Protein AF-A0A843CF23-F1 (afdb_monomer)

Secondary structure (DSSP, 8-state):
----------EEETTEEE---HHHIIIIIHHHHHHHHTSTT--S--S----------

Foldseek 3Di:
DPLPDQFDDWDADPNRTDDADPVNSNPVRSVVCVVVCPDPPDDPPDPDDDDDDDDDD

Structure (mmCIF, N/CA/C/O backbone):
data_AF-A0A843CF23-F1
#
_entry.id   AF-A0A843CF23-F1
#
loop_
_atom_site.group_PDB
_atom_site.id
_atom_site.type_symbol
_atom_site.label_atom_id
_atom_site.label_alt_id
_atom_site.label_comp_id
_atom_site.label_asym_id
_atom_site.label_entity_id
_atom_site.label_seq_id
_atom_site.pdbx_PDB_ins_code
_atom_site.Cartn_x
_atom_site.Cartn_y
_atom_site.Cartn_z
_atom_site.occupancy
_atom_site.B_iso_or_equiv
_atom_site.auth_seq_id
_atom_site.auth_comp_id
_atom_site.auth_asym_id
_atom_site.auth_atom_id
_atom_site.pdbx_PDB_model_num
ATOM 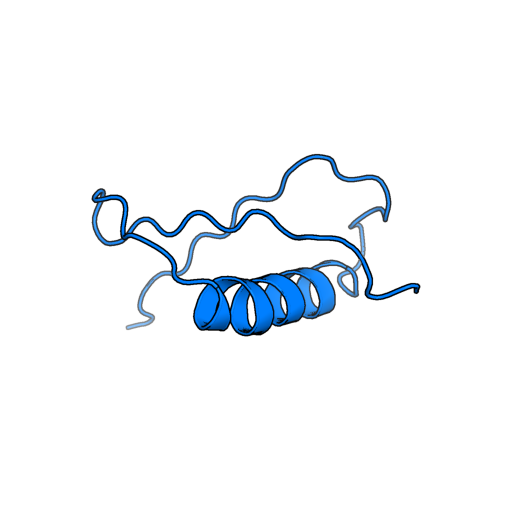1 N N . MET A 1 1 ? 17.492 -6.963 4.297 1.00 51.44 1 MET A N 1
ATOM 2 C CA . MET A 1 1 ? 16.424 -6.746 3.304 1.00 51.44 1 MET A CA 1
ATOM 3 C C . MET A 1 1 ? 16.869 -5.621 2.379 1.00 51.44 1 MET A C 1
ATOM 5 O O . MET A 1 1 ? 17.125 -4.527 2.871 1.00 51.44 1 MET A O 1
ATOM 9 N N . LYS A 1 2 ? 17.101 -5.887 1.089 1.00 44.19 2 LYS A N 1
ATOM 10 C CA . LYS A 1 2 ? 17.408 -4.812 0.132 1.00 44.19 2 LYS A CA 1
ATOM 11 C C . LYS A 1 2 ? 16.089 -4.101 -0.182 1.00 44.19 2 LYS A C 1
ATOM 13 O O . LYS A 1 2 ? 15.244 -4.677 -0.846 1.00 44.19 2 LYS A O 1
ATOM 18 N N . MET A 1 3 ? 15.897 -2.891 0.340 1.00 52.53 3 MET A N 1
ATOM 19 C CA . MET A 1 3 ? 14.696 -2.061 0.131 1.00 52.53 3 MET A CA 1
ATOM 20 C C . MET A 1 3 ? 14.707 -1.372 -1.247 1.00 52.53 3 MET A C 1
ATOM 22 O O . MET A 1 3 ? 14.477 -0.169 -1.341 1.00 52.53 3 MET A O 1
ATOM 26 N N . ASP A 1 4 ? 15.032 -2.123 -2.299 1.00 56.44 4 ASP A N 1
ATOM 27 C CA . ASP A 1 4 ? 15.149 -1.618 -3.678 1.00 56.44 4 ASP A CA 1
ATOM 28 C C . ASP A 1 4 ? 14.111 -2.255 -4.617 1.00 56.44 4 ASP A C 1
ATOM 30 O O . ASP A 1 4 ? 14.228 -2.199 -5.837 1.00 56.44 4 ASP A O 1
ATOM 34 N N . GLU A 1 5 ? 13.082 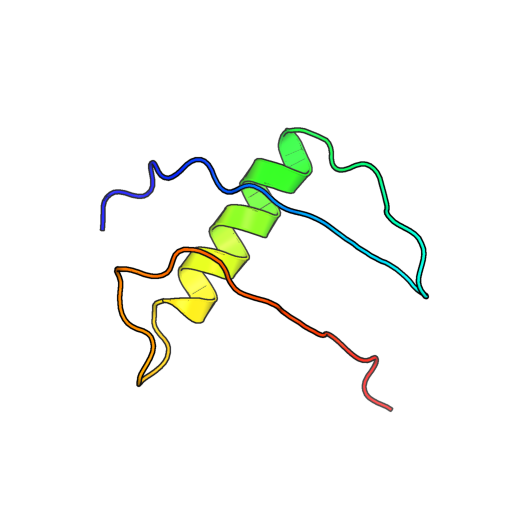-2.891 -4.051 1.00 61.75 5 GLU A N 1
ATOM 35 C CA . GLU A 1 5 ? 11.946 -3.369 -4.832 1.00 61.75 5 GLU A CA 1
ATOM 36 C C . GLU A 1 5 ? 11.101 -2.172 -5.275 1.00 61.75 5 GLU A C 1
ATOM 38 O O . GLU A 1 5 ? 10.556 -1.422 -4.460 1.00 61.75 5 GLU A O 1
ATOM 43 N N . ASN A 1 6 ? 11.016 -1.984 -6.592 1.00 74.06 6 ASN A N 1
ATOM 44 C CA . ASN A 1 6 ? 10.028 -1.103 -7.198 1.00 74.06 6 ASN A CA 1
ATOM 45 C C . ASN A 1 6 ? 8.649 -1.727 -6.969 1.00 74.06 6 ASN A C 1
ATOM 47 O O . ASN A 1 6 ? 8.296 -2.712 -7.610 1.00 74.06 6 ASN A O 1
ATOM 51 N N . VAL A 1 7 ? 7.901 -1.164 -6.023 1.00 82.56 7 VAL A N 1
ATOM 52 C CA . VAL A 1 7 ? 6.539 -1.596 -5.698 1.00 82.56 7 VAL A CA 1
ATOM 53 C C . VAL A 1 7 ? 5.573 -0.963 -6.688 1.00 82.56 7 VAL A C 1
ATOM 55 O O . VAL A 1 7 ? 5.584 0.260 -6.864 1.00 82.56 7 VAL A O 1
ATOM 58 N N . ASP A 1 8 ? 4.725 -1.785 -7.303 1.00 89.94 8 ASP A N 1
ATOM 59 C CA . ASP A 1 8 ? 3.577 -1.297 -8.057 1.00 89.94 8 ASP A CA 1
ATOM 60 C C . ASP A 1 8 ? 2.361 -1.140 -7.128 1.00 89.94 8 ASP A C 1
ATOM 62 O O . ASP A 1 8 ? 1.899 -2.115 -6.540 1.00 89.94 8 ASP A O 1
ATOM 66 N N . LEU A 1 9 ? 1.894 0.092 -6.912 1.00 91.62 9 LEU A N 1
ATOM 67 C CA . LEU A 1 9 ? 0.828 0.430 -5.979 1.00 91.62 9 LEU A CA 1
ATOM 68 C C . LEU A 1 9 ? -0.424 0.850 -6.742 1.00 91.62 9 LEU A C 1
ATOM 70 O O . LEU A 1 9 ? -0.497 1.939 -7.304 1.00 91.62 9 LEU A O 1
ATOM 74 N N . LYS A 1 10 ? -1.458 0.022 -6.633 1.00 93.94 10 LYS A N 1
ATOM 75 C CA . LYS A 1 10 ? -2.815 0.360 -7.048 1.00 93.94 10 LYS A CA 1
ATOM 76 C C . LYS A 1 10 ? -3.639 0.817 -5.845 1.00 93.94 10 LYS A C 1
ATOM 78 O O . LYS A 1 10 ? -3.695 0.118 -4.833 1.00 93.94 10 LYS A O 1
ATOM 83 N N . ILE A 1 11 ? -4.315 1.962 -5.956 1.00 93.38 11 ILE A N 1
ATOM 84 C CA . ILE A 1 11 ? -5.261 2.448 -4.941 1.00 93.38 11 ILE A CA 1
ATOM 85 C C . ILE A 1 11 ? -6.665 2.491 -5.539 1.00 93.38 11 ILE A C 1
ATOM 87 O O . ILE A 1 11 ? -6.895 3.112 -6.572 1.00 93.38 11 ILE A O 1
ATOM 91 N N . VAL A 1 12 ? -7.612 1.855 -4.848 1.00 95.12 12 VAL A N 1
ATOM 92 C CA . VAL A 1 12 ? -9.039 1.901 -5.178 1.00 95.12 12 VAL A CA 1
ATOM 93 C C . VAL A 1 12 ? -9.791 2.488 -3.988 1.00 95.12 12 VAL A C 1
ATOM 95 O O . VAL A 1 12 ? -9.715 1.951 -2.880 1.00 95.12 12 VAL A O 1
ATOM 98 N N . VAL A 1 13 ? -10.513 3.587 -4.203 1.00 94.62 13 VAL A N 1
ATOM 99 C CA . VAL A 1 13 ? -11.330 4.260 -3.183 1.00 94.62 13 VAL A CA 1
ATOM 100 C C . VAL A 1 13 ? -12.786 4.177 -3.609 1.00 94.62 13 VAL A C 1
ATOM 102 O O . VAL A 1 13 ? -13.134 4.598 -4.702 1.00 94.62 13 VAL A O 1
ATOM 105 N N . ASP A 1 14 ? -13.631 3.590 -2.760 1.00 94.44 14 ASP A N 1
ATOM 106 C CA . ASP A 1 14 ? -15.072 3.433 -3.012 1.00 94.44 14 ASP A CA 1
ATOM 107 C C . ASP A 1 14 ? -15.413 2.773 -4.372 1.00 94.44 14 ASP A C 1
ATOM 109 O O . ASP A 1 14 ? -16.472 2.999 -4.948 1.00 94.44 14 ASP A O 1
ATOM 113 N N . GLY A 1 15 ? -14.524 1.898 -4.861 1.0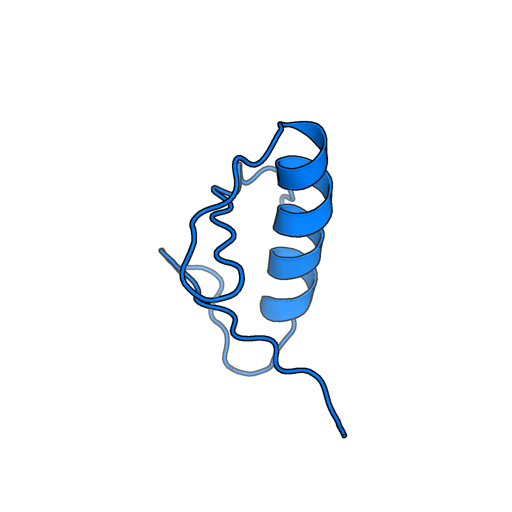0 95.12 15 GLY A N 1
ATOM 114 C CA . GLY A 1 15 ? -14.670 1.178 -6.132 1.00 95.12 15 GLY A CA 1
ATOM 115 C C . GLY A 1 15 ? -14.039 1.874 -7.342 1.00 95.12 15 GLY A C 1
ATOM 116 O O . GLY A 1 15 ? -14.002 1.277 -8.416 1.00 95.12 15 GLY A O 1
ATOM 117 N N . GLU A 1 16 ? -13.501 3.081 -7.173 1.00 96.12 16 GLU A N 1
ATOM 118 C CA . GLU A 1 16 ? -12.849 3.850 -8.234 1.00 96.12 16 GLU A CA 1
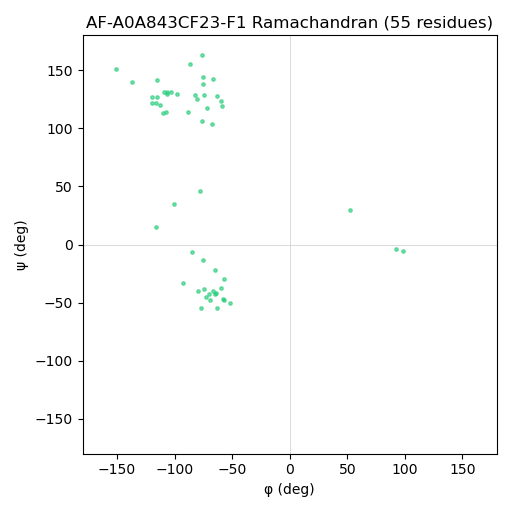ATOM 119 C C . GLU A 1 16 ? -11.325 3.798 -8.098 1.00 96.12 16 GLU A C 1
ATOM 121 O O . GLU A 1 16 ? -10.770 4.004 -7.017 1.00 96.12 16 GLU A O 1
ATOM 126 N N . GLU A 1 17 ? -10.637 3.502 -9.202 1.00 95.31 17 GLU A N 1
ATOM 127 C CA . GLU A 1 17 ? -9.176 3.521 -9.254 1.00 95.31 17 GLU A CA 1
ATOM 128 C C . GLU A 1 17 ? -8.668 4.965 -9.269 1.00 95.31 17 GLU A C 1
ATOM 130 O O . GLU A 1 17 ? -9.116 5.789 -10.067 1.00 95.31 17 GLU A O 1
ATOM 135 N N . VAL A 1 18 ? -7.736 5.266 -8.367 1.00 94.94 18 VAL A N 1
ATOM 136 C CA . VAL A 1 18 ? -7.156 6.600 -8.203 1.00 94.94 18 VAL A CA 1
ATOM 137 C C . VAL A 1 18 ? -5.739 6.589 -8.753 1.00 94.94 18 VAL A C 1
ATOM 139 O O . VAL A 1 18 ? -4.945 5.726 -8.386 1.00 94.94 18 VAL A O 1
ATOM 142 N N . ASP A 1 19 ? -5.415 7.572 -9.592 1.00 93.00 19 ASP A N 1
ATOM 143 C CA . ASP A 1 19 ? -4.069 7.716 -10.144 1.00 93.00 19 ASP A CA 1
ATOM 144 C C . ASP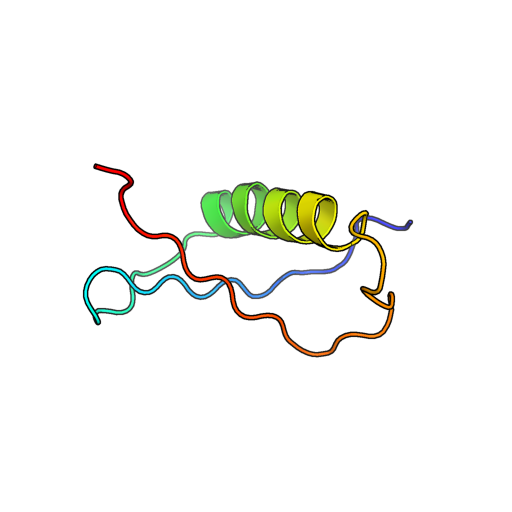 A 1 19 ? -3.043 7.981 -9.031 1.00 93.00 19 ASP A C 1
ATOM 146 O O . ASP A 1 19 ? -3.204 8.880 -8.193 1.00 93.00 19 ASP A O 1
ATOM 150 N N . VAL A 1 20 ? -1.983 7.176 -9.014 1.00 91.12 20 VAL A N 1
ATOM 151 C CA . VAL A 1 20 ? -0.947 7.206 -7.983 1.00 91.12 20 VAL A CA 1
ATOM 152 C C . VAL A 1 20 ? 0.308 7.819 -8.578 1.00 91.12 20 VAL A C 1
ATOM 154 O O . VAL A 1 20 ? 0.962 7.258 -9.451 1.00 91.12 20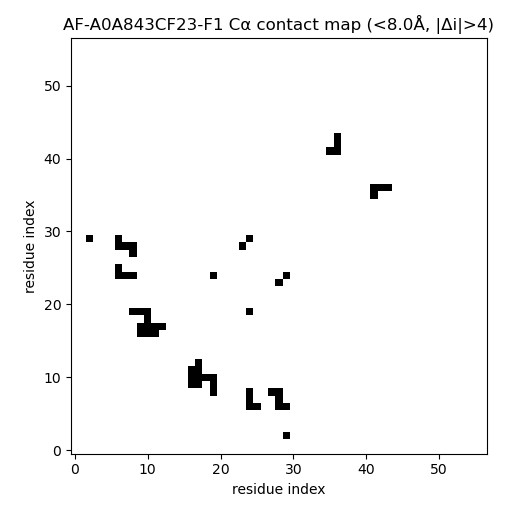 VAL A O 1
ATOM 157 N N . ASN A 1 21 ? 0.693 8.990 -8.074 1.00 91.25 21 ASN A N 1
ATOM 158 C CA . ASN A 1 21 ? 1.931 9.618 -8.518 1.00 91.25 21 ASN A CA 1
ATOM 159 C C . ASN A 1 21 ? 3.174 8.943 -7.903 1.00 91.25 21 ASN A C 1
ATOM 161 O O . ASN A 1 21 ? 3.114 8.281 -6.864 1.00 91.25 21 ASN A O 1
ATOM 165 N N . ALA A 1 22 ? 4.341 9.203 -8.499 1.00 88.19 22 ALA A N 1
ATOM 166 C CA . ALA A 1 22 ? 5.613 8.612 -8.078 1.00 88.19 22 ALA A CA 1
ATOM 167 C C . ALA A 1 22 ? 5.983 8.885 -6.607 1.00 88.19 22 ALA A C 1
ATOM 169 O O . ALA A 1 22 ? 6.666 8.077 -5.979 1.00 88.19 22 ALA A O 1
ATOM 170 N N . PHE A 1 23 ? 5.555 10.012 -6.033 1.00 89.00 23 PHE A N 1
ATOM 171 C CA . PHE A 1 23 ? 5.797 10.299 -4.619 1.00 89.00 23 PHE A CA 1
ATOM 172 C C . PHE A 1 23 ? 4.978 9.366 -3.717 1.00 89.00 23 PHE A C 1
ATOM 174 O O . PHE A 1 23 ? 5.528 8.753 -2.800 1.00 89.00 23 PHE A O 1
ATOM 181 N N . VAL A 1 24 ? 3.684 9.207 -4.010 1.00 89.88 24 VAL A N 1
ATOM 182 C CA . VAL A 1 24 ? 2.777 8.325 -3.262 1.00 89.88 24 VAL A CA 1
ATOM 183 C C . VAL A 1 24 ? 3.190 6.861 -3.416 1.00 89.88 24 VAL A C 1
ATOM 185 O O . VAL A 1 24 ? 3.270 6.158 -2.408 1.00 89.88 24 VAL A O 1
ATOM 188 N N . GLN A 1 25 ? 3.552 6.434 -4.630 1.00 88.19 25 GLN A N 1
ATOM 189 C CA . GLN A 1 25 ? 4.082 5.097 -4.920 1.00 88.19 25 GLN A CA 1
ATOM 190 C C . GLN A 1 25 ? 5.253 4.743 -3.994 1.00 88.19 25 GLN A C 1
ATOM 192 O O . GLN A 1 25 ? 5.272 3.699 -3.342 1.00 88.19 25 GLN A O 1
ATOM 197 N N . ASN A 1 26 ? 6.219 5.661 -3.899 1.00 87.38 26 ASN A N 1
ATOM 198 C CA . ASN A 1 26 ? 7.439 5.451 -3.136 1.00 87.38 26 ASN A CA 1
ATOM 199 C C . ASN A 1 26 ? 7.188 5.443 -1.630 1.00 87.38 26 ASN A C 1
ATOM 201 O O . ASN A 1 26 ? 7.757 4.611 -0.931 1.00 87.38 26 ASN A O 1
ATOM 205 N N . ILE A 1 27 ? 6.365 6.353 -1.106 1.00 90.75 27 ILE A N 1
ATOM 206 C CA . ILE A 1 27 ? 6.144 6.425 0.342 1.00 90.75 27 ILE A CA 1
ATOM 207 C C . ILE A 1 27 ? 5.206 5.315 0.808 1.00 90.75 27 ILE A C 1
ATOM 209 O O . ILE A 1 27 ? 5.562 4.547 1.702 1.00 90.75 27 ILE A O 1
ATOM 213 N N . ILE A 1 28 ? 4.015 5.223 0.214 1.00 90.88 28 ILE A N 1
ATOM 214 C CA . ILE A 1 28 ? 2.979 4.299 0.680 1.00 90.88 28 ILE A CA 1
ATOM 215 C C . ILE A 1 28 ? 3.356 2.861 0.334 1.00 90.88 28 ILE A C 1
ATOM 217 O O . ILE A 1 28 ? 3.290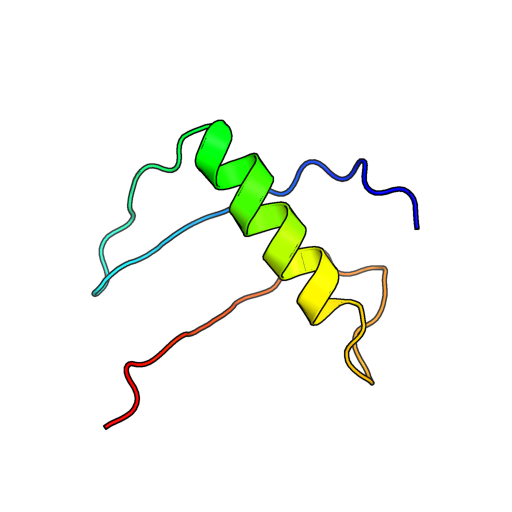 2.004 1.212 1.00 90.88 28 ILE A O 1
ATOM 221 N N . GLY A 1 29 ? 3.819 2.599 -0.893 1.00 90.50 29 GLY A N 1
ATOM 222 C CA . GLY A 1 29 ? 4.200 1.250 -1.319 1.00 90.50 29 GLY A CA 1
ATOM 223 C C . GLY A 1 29 ? 5.291 0.659 -0.425 1.00 90.50 29 GLY A C 1
ATOM 224 O O . GLY A 1 29 ? 5.141 -0.442 0.102 1.00 90.50 29 GLY A O 1
ATOM 225 N N . ARG A 1 30 ? 6.347 1.433 -0.142 1.00 88.75 30 ARG A N 1
ATOM 226 C CA . ARG A 1 30 ? 7.431 0.988 0.751 1.00 88.75 30 ARG A CA 1
ATOM 227 C C . ARG A 1 30 ? 6.970 0.807 2.195 1.00 88.75 30 ARG A C 1
ATOM 229 O O . ARG A 1 30 ? 7.387 -0.153 2.841 1.00 88.75 30 ARG A O 1
ATOM 236 N N . ALA A 1 31 ? 6.125 1.703 2.708 1.00 91.88 31 ALA A N 1
ATOM 237 C CA . ALA A 1 31 ? 5.587 1.584 4.061 1.00 91.88 31 ALA A CA 1
ATOM 238 C C . ALA A 1 31 ? 4.713 0.329 4.217 1.00 91.88 31 ALA A C 1
ATOM 240 O O . ALA A 1 31 ? 4.836 -0.374 5.222 1.00 91.88 31 ALA A O 1
ATOM 241 N N . ILE A 1 32 ? 3.877 0.021 3.220 1.00 92.81 32 ILE A N 1
ATOM 242 C CA . ILE A 1 32 ? 3.041 -1.184 3.189 1.00 92.81 32 ILE A CA 1
ATOM 243 C C . ILE A 1 32 ? 3.915 -2.437 3.166 1.00 92.81 32 ILE A C 1
ATOM 245 O O . ILE A 1 32 ? 3.785 -3.267 4.064 1.00 92.81 32 ILE A O 1
ATOM 249 N N . VAL A 1 33 ? 4.847 -2.545 2.213 1.00 91.62 33 VAL A N 1
ATOM 250 C CA . VAL A 1 33 ? 5.748 -3.704 2.105 1.00 91.62 33 VAL A CA 1
ATOM 251 C C . VAL A 1 33 ? 6.534 -3.907 3.399 1.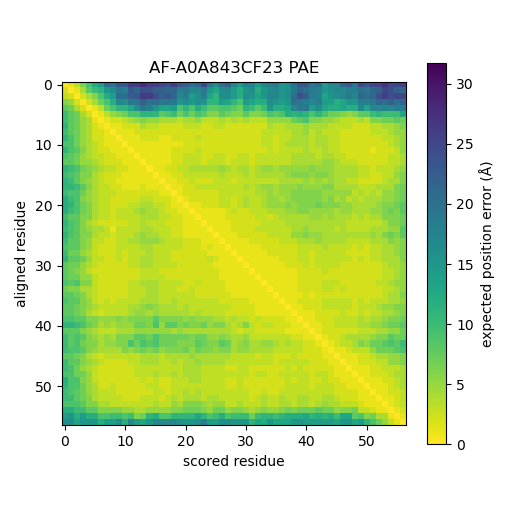00 91.62 33 VAL A C 1
ATOM 253 O O . VAL A 1 33 ? 6.542 -5.005 3.954 1.00 91.62 33 VAL A O 1
ATOM 256 N N . GLY A 1 34 ? 7.125 -2.841 3.946 1.00 91.12 34 GLY A N 1
ATOM 257 C CA . GLY A 1 34 ? 7.855 -2.910 5.212 1.00 91.12 34 GLY A CA 1
ATOM 258 C C . GLY A 1 34 ? 6.984 -3.367 6.386 1.00 91.12 34 GLY A C 1
ATOM 259 O O . GLY A 1 34 ? 7.444 -4.139 7.225 1.00 91.12 34 GLY A O 1
ATOM 260 N N . SER A 1 35 ? 5.721 -2.937 6.431 1.00 92.69 35 SER A N 1
ATOM 261 C CA . SER A 1 35 ? 4.781 -3.309 7.496 1.00 92.69 35 SER A CA 1
ATOM 262 C C . SER A 1 35 ? 4.283 -4.750 7.368 1.00 92.69 35 SER A C 1
ATOM 264 O O . SER A 1 35 ? 4.120 -5.427 8.379 1.00 92.69 35 SER A O 1
ATOM 266 N N . VAL A 1 36 ? 4.034 -5.229 6.147 1.00 92.62 36 VAL A N 1
ATOM 267 C CA . VAL A 1 36 ? 3.477 -6.567 5.894 1.00 92.62 36 VAL A CA 1
ATOM 268 C C . VAL A 1 36 ? 4.556 -7.648 5.986 1.00 92.62 36 VAL A C 1
ATOM 270 O O . VAL A 1 36 ? 4.310 -8.691 6.588 1.00 92.62 36 VAL A O 1
ATOM 273 N N . CYS A 1 37 ? 5.769 -7.401 5.481 1.00 90.31 37 CYS A N 1
ATOM 274 C CA . CYS A 1 37 ? 6.850 -8.397 5.477 1.00 90.31 37 CYS A CA 1
ATOM 275 C C . CYS A 1 37 ? 7.338 -8.795 6.879 1.00 90.31 37 CYS A C 1
ATOM 277 O O . CYS A 1 37 ? 7.905 -9.870 7.047 1.00 90.31 37 CYS A O 1
ATOM 279 N N . VAL A 1 38 ? 7.117 -7.961 7.900 1.00 92.00 38 VAL A N 1
ATOM 280 C CA . VAL A 1 38 ? 7.468 -8.301 9.292 1.00 92.00 38 VAL A CA 1
ATOM 281 C C . VAL A 1 38 ? 6.383 -9.117 10.003 1.00 92.00 38 VAL A C 1
ATOM 283 O O . VAL A 1 38 ? 6.585 -9.555 11.139 1.00 92.00 38 VAL A O 1
ATOM 286 N N . LEU A 1 39 ? 5.222 -9.326 9.372 1.00 94.12 39 LEU A N 1
ATOM 287 C CA . LEU A 1 39 ? 4.134 -10.102 9.957 1.00 94.12 39 LEU A CA 1
ATOM 288 C C . LEU A 1 39 ? 4.447 -11.599 9.912 1.00 94.12 39 LEU A C 1
ATOM 290 O O . LEU A 1 39 ? 4.913 -12.154 8.917 1.00 94.12 39 LEU A O 1
ATOM 294 N N . LYS A 1 40 ? 4.130 -12.290 11.010 1.00 94.31 40 LYS A N 1
ATOM 295 C CA . LYS A 1 40 ? 4.325 -13.737 11.113 1.00 94.31 40 LYS A CA 1
ATOM 296 C C . LYS A 1 40 ? 3.517 -14.466 10.033 1.00 94.31 40 LYS A C 1
ATOM 298 O O . LYS A 1 40 ? 2.294 -14.375 10.012 1.00 94.31 40 LYS A O 1
ATOM 303 N N . GLY A 1 41 ? 4.206 -15.269 9.223 1.00 92.00 41 GLY A N 1
ATOM 304 C CA . GLY A 1 41 ? 3.593 -16.120 8.198 1.00 92.00 41 GLY A CA 1
ATOM 305 C C . GLY 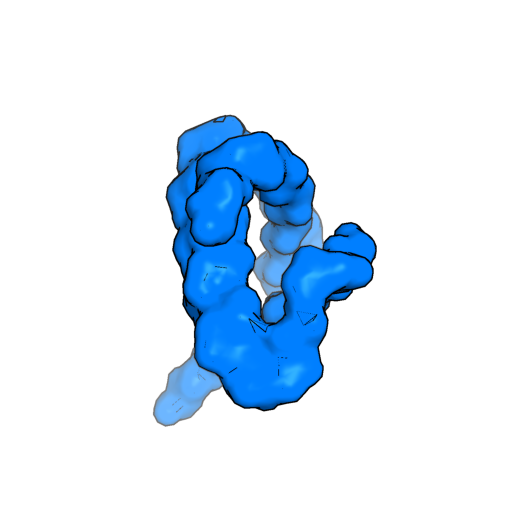A 1 41 ? 3.614 -15.533 6.786 1.00 92.00 41 GLY A C 1
ATOM 306 O O . GLY A 1 41 ? 3.268 -16.250 5.850 1.00 92.00 41 GLY A O 1
ATOM 307 N N . VAL A 1 42 ? 4.063 -14.287 6.618 1.00 92.62 42 VAL A N 1
ATOM 308 C CA . VAL A 1 42 ? 4.348 -13.712 5.299 1.00 92.62 42 VAL A CA 1
ATOM 309 C C . VAL A 1 42 ? 5.728 -14.195 4.852 1.00 92.62 42 VAL A C 1
ATOM 311 O O . VAL A 1 42 ? 6.702 -14.075 5.593 1.00 92.62 42 VAL A O 1
ATOM 314 N N . LYS A 1 43 ? 5.802 -14.803 3.666 1.00 89.06 43 LYS A N 1
ATOM 315 C CA . LYS A 1 43 ? 7.073 -15.204 3.046 1.00 89.06 43 LYS A CA 1
ATOM 316 C C . LYS A 1 43 ? 7.651 -14.036 2.255 1.00 89.06 43 LYS A C 1
ATOM 318 O O . LYS A 1 43 ? 6.893 -13.183 1.828 1.00 89.06 43 LYS A O 1
ATOM 323 N N . GLU A 1 44 ? 8.963 -14.007 2.042 1.00 81.25 44 GLU A N 1
ATOM 324 C CA . GLU A 1 44 ? 9.626 -12.922 1.297 1.00 81.25 44 GLU A CA 1
ATOM 325 C C . GLU A 1 44 ? 9.410 -13.000 -0.228 1.00 81.25 44 GLU A C 1
ATOM 327 O O . GLU A 1 44 ? 9.681 -12.031 -0.923 1.00 81.25 44 GLU A O 1
ATOM 332 N N . ASP A 1 45 ? 8.915 -14.122 -0.758 1.00 88.81 45 ASP A N 1
ATOM 333 C CA . ASP A 1 45 ? 8.793 -14.419 -2.193 1.00 88.81 45 ASP A CA 1
ATOM 334 C C . ASP A 1 45 ? 7.375 -14.208 -2.762 1.00 88.81 45 ASP A C 1
ATOM 336 O O . ASP A 1 45 ? 6.920 -14.954 -3.631 1.00 88.81 45 ASP A O 1
ATOM 340 N N . TRP A 1 46 ? 6.643 -13.208 -2.266 1.00 91.38 46 TRP A N 1
ATOM 341 C CA . TRP A 1 46 ? 5.303 -12.890 -2.768 1.00 91.38 46 TRP A CA 1
ATOM 342 C C . TRP A 1 46 ? 5.358 -12.182 -4.133 1.00 91.38 46 TRP A C 1
ATOM 344 O O . TRP A 1 46 ? 6.245 -11.380 -4.400 1.00 91.38 46 TRP A O 1
ATOM 354 N N . ALA A 1 47 ? 4.383 -12.474 -5.000 1.00 90.81 47 ALA A N 1
ATOM 355 C CA . ALA A 1 47 ? 4.224 -11.800 -6.294 1.00 90.81 47 ALA A CA 1
ATOM 356 C C . ALA A 1 47 ? 3.267 -10.597 -6.217 1.00 90.81 47 ALA A C 1
ATOM 358 O O . ALA A 1 47 ? 3.455 -9.607 -6.912 1.00 90.81 47 ALA A O 1
ATOM 359 N N . GLU A 1 48 ? 2.248 -10.687 -5.359 1.00 91.94 48 GLU A N 1
ATOM 360 C CA . GLU A 1 48 ? 1.214 -9.671 -5.164 1.00 91.94 48 GLU A CA 1
ATOM 361 C C . GLU A 1 48 ? 0.692 -9.742 -3.720 1.00 91.94 48 GLU A C 1
ATOM 363 O O . GLU A 1 48 ? 0.702 -10.810 -3.097 1.00 91.94 48 GLU A O 1
ATOM 368 N N . MET A 1 49 ? 0.234 -8.610 -3.185 1.00 91.00 49 MET A N 1
ATOM 369 C CA . MET A 1 49 ? -0.487 -8.540 -1.916 1.00 91.00 49 MET A CA 1
ATOM 370 C C . MET A 1 49 ? -1.678 -7.586 -2.035 1.00 91.00 49 MET A C 1
ATOM 372 O O . MET A 1 49 ? -1.556 -6.506 -2.604 1.00 91.00 49 MET A O 1
ATOM 376 N N . GLU A 1 50 ? -2.811 -7.953 -1.440 1.00 93.62 50 GLU A N 1
ATOM 377 C CA . GLU A 1 50 ? -4.008 -7.110 -1.396 1.00 93.62 50 GLU A CA 1
ATOM 378 C C . GLU A 1 50 ? -4.248 -6.589 0.025 1.00 93.62 50 GLU A C 1
ATOM 380 O O . GLU A 1 50 ? -4.250 -7.350 0.997 1.00 93.62 50 GLU A O 1
ATOM 385 N N . LEU A 1 51 ? -4.486 -5.281 0.157 1.00 92.12 51 LEU A N 1
ATOM 386 C CA . LEU A 1 51 ? -4.805 -4.641 1.431 1.00 92.12 51 LEU A CA 1
ATOM 387 C C . LEU A 1 51 ? -6.178 -3.978 1.358 1.00 92.12 51 LEU A C 1
ATOM 389 O O . LEU A 1 51 ? -6.433 -3.135 0.505 1.00 92.12 51 LEU A O 1
ATOM 393 N N . THR A 1 52 ? -7.054 -4.311 2.305 1.00 92.88 52 THR A N 1
ATOM 394 C CA . THR A 1 52 ? -8.349 -3.640 2.479 1.00 92.88 52 THR A CA 1
ATOM 395 C C . THR A 1 52 ? -8.353 -2.865 3.787 1.00 92.88 52 THR A C 1
ATOM 397 O O . THR A 1 52 ? -8.246 -3.450 4.865 1.00 92.88 52 THR A O 1
ATOM 400 N N . VAL A 1 53 ? -8.547 -1.551 3.705 1.00 91.06 53 VAL A N 1
ATOM 401 C CA . VAL A 1 53 ? -8.739 -0.688 4.874 1.00 91.06 53 VAL A CA 1
ATOM 402 C C . VAL A 1 53 ? -10.204 -0.275 4.938 1.00 91.06 53 VAL A C 1
ATOM 404 O O . VAL A 1 53 ? -10.772 0.193 3.956 1.00 91.06 53 VAL A O 1
ATOM 407 N N . ARG A 1 54 ? -10.834 -0.442 6.104 1.00 93.50 54 ARG A N 1
ATOM 408 C CA . ARG A 1 54 ? -12.194 0.045 6.366 1.00 93.50 54 ARG A CA 1
ATOM 409 C C . ARG A 1 54 ? -12.131 1.112 7.444 1.00 93.50 54 ARG A C 1
ATOM 411 O O . ARG A 1 54 ? -11.377 0.966 8.404 1.00 93.50 54 ARG A O 1
ATOM 418 N N . LYS A 1 55 ? -12.945 2.161 7.316 1.00 90.25 55 LYS A N 1
ATOM 419 C CA . LYS A 1 55 ? -13.134 3.120 8.409 1.00 90.25 55 LYS A CA 1
ATOM 420 C C . LYS A 1 55 ? -13.663 2.359 9.628 1.00 90.25 55 LYS A C 1
ATOM 422 O O . LYS A 1 55 ? -14.722 1.735 9.551 1.00 90.25 55 LYS A O 1
ATOM 427 N N . ALA A 1 56 ? -12.907 2.383 10.723 1.00 84.94 56 ALA A N 1
ATOM 428 C CA . ALA A 1 56 ? -13.409 1.934 12.013 1.00 84.94 56 ALA A CA 1
ATOM 429 C C . ALA A 1 56 ? -14.512 2.902 12.473 1.00 84.94 56 ALA A C 1
ATOM 431 O O . ALA A 1 56 ? -14.432 4.100 12.192 1.00 84.94 56 ALA A O 1
ATOM 432 N N . LYS A 1 57 ? -15.559 2.363 13.102 1.00 71.44 57 LYS A N 1
ATOM 433 C CA . LYS A 1 57 ? -16.619 3.162 13.728 1.00 71.44 57 LYS A CA 1
ATOM 434 C C . LYS A 1 57 ? -16.141 3.760 15.042 1.00 71.44 57 LYS A C 1
ATOM 436 O O . LYS A 1 57 ? -15.337 3.078 15.715 1.00 71.44 57 LYS A O 1
#

Sequence (57 aa):
MKMDENVDLKIVVDGEEVDVNAFVQNIIGRAIVGSVCVLKGVKEDWAEMELTVRKAK

Radius of gyration: 12.54 Å; Cα contacts (8 Å, |Δi|>4): 28; chains: 1; bounding box: 34×26×24 Å

Mean predicted aligned error: 4.88 Å

Solvent-accessible surface area (backbone atoms only — not comparable to full-atom values): 4063 Å² total; per-residue (Å²): 132,83,91,75,75,86,58,87,61,86,49,68,59,99,86,41,80,51,91,68,50,75,68,53,32,56,54,52,34,50,52,49,52,60,59,50,61,74,39,92,88,51,67,94,84,69,91,78,85,87,85,88,88,73,88,79,131

pLDDT: mean 87.34, std 11.58, range [44.19, 96.12]